Protein AF-A0A3M7C0I2-F1 (afdb_monomer)

Mean predicted aligned error: 11.93 Å

Nearest PDB structures (foldseek):
  3uqg-assembly2_B  TM=8.166E-01  e=1.089E-01  Gallus gallus
  3v5l-assembly6_B-3  TM=8.215E-01  e=5.684E-01  Homo sapiens
  5d10-assembly1_A  TM=7.592E-01  e=2.935E-01  Gallus gallus
  6b16-assembly1_A  TM=5.519E-01  e=1.151E-01  Homo sapiens
  4zji-assembly3_C  TM=6.225E-01  e=1.450E+00  Homo sapiens

Organism: Hortaea werneckii (NCBI:txid91943)

Radius of gyration: 15.63 Å; Cα contacts (8 Å, |Δi|>4): 166; chains: 1; bounding box: 32×35×44 Å

Structure (mmCIF, N/CA/C/O backbone):
data_AF-A0A3M7C0I2-F1
#
_entry.id   AF-A0A3M7C0I2-F1
#
loop_
_atom_site.group_PDB
_atom_site.id
_atom_site.type_symbol
_atom_site.label_atom_id
_atom_site.label_alt_id
_atom_site.label_comp_id
_atom_site.label_asym_id
_atom_site.label_entity_id
_atom_site.label_seq_id
_atom_site.pdbx_PDB_ins_code
_atom_site.Cartn_x
_atom_site.Cartn_y
_atom_site.Cartn_z
_atom_site.occupancy
_atom_site.B_iso_or_equiv
_atom_site.auth_seq_id
_atom_site.auth_comp_id
_atom_site.auth_asym_id
_atom_site.auth_atom_id
_atom_site.pdbx_PDB_model_num
ATOM 1 N N . MET A 1 1 ? -15.008 -0.783 8.984 1.00 47.91 1 MET A N 1
ATOM 2 C CA . MET A 1 1 ? -15.007 -1.290 7.591 1.00 47.91 1 MET A CA 1
ATOM 3 C C . MET A 1 1 ? -13.973 -0.511 6.793 1.00 47.91 1 MET A C 1
ATOM 5 O O . MET A 1 1 ? -13.886 0.689 6.999 1.00 47.91 1 MET A O 1
ATOM 9 N N . ALA A 1 2 ? -13.169 -1.160 5.945 1.00 58.47 2 ALA A N 1
ATOM 10 C CA . ALA A 1 2 ? -12.217 -0.450 5.087 1.00 58.47 2 ALA A CA 1
ATOM 11 C C . ALA A 1 2 ? -12.949 0.111 3.860 1.00 58.47 2 ALA A C 1
ATOM 13 O O . ALA A 1 2 ? -13.708 -0.615 3.216 1.00 58.47 2 ALA A O 1
ATOM 14 N N . LEU A 1 3 ? -12.747 1.392 3.548 1.00 64.31 3 LEU A N 1
ATOM 15 C CA . LEU A 1 3 ? -13.348 2.007 2.366 1.00 64.31 3 LEU A CA 1
ATOM 16 C C . LEU A 1 3 ? -12.643 1.494 1.101 1.00 64.31 3 LEU A C 1
ATOM 18 O O . LEU A 1 3 ? -11.409 1.502 1.046 1.00 64.31 3 LEU A O 1
ATOM 22 N N . PRO A 1 4 ? -13.387 1.055 0.071 1.00 72.38 4 PRO A N 1
ATOM 23 C CA . PRO A 1 4 ? -12.778 0.648 -1.181 1.00 72.38 4 PRO A CA 1
ATOM 24 C C . PRO A 1 4 ? -12.224 1.885 -1.891 1.00 72.38 4 PRO A C 1
ATOM 26 O O . PRO A 1 4 ? -12.983 2.760 -2.313 1.00 72.38 4 PRO A O 1
ATOM 29 N N . LEU A 1 5 ? -10.901 1.943 -2.051 1.00 81.69 5 LEU A N 1
ATOM 30 C CA . LEU A 1 5 ? -10.266 2.958 -2.891 1.00 81.69 5 LEU A CA 1
ATOM 31 C C . LEU A 1 5 ? -10.804 2.858 -4.317 1.00 81.69 5 LEU A C 1
ATOM 33 O O . LEU A 1 5 ? -11.081 1.758 -4.786 1.00 81.69 5 LEU A O 1
ATOM 37 N N . ARG A 1 6 ? -10.951 3.974 -5.026 1.00 86.06 6 ARG A N 1
ATOM 38 C CA . ARG A 1 6 ? -11.406 3.997 -6.425 1.00 86.06 6 ARG A CA 1
ATOM 39 C C . ARG A 1 6 ? -10.274 4.417 -7.348 1.00 86.06 6 ARG A C 1
ATOM 41 O O . ARG A 1 6 ? -9.402 5.176 -6.956 1.00 86.06 6 ARG A O 1
ATOM 48 N N . THR A 1 7 ? -10.272 3.916 -8.579 1.00 87.81 7 THR A N 1
ATOM 49 C CA . THR A 1 7 ? -9.328 4.395 -9.599 1.00 87.81 7 THR A CA 1
ATOM 50 C C . THR A 1 7 ? -9.570 5.881 -9.870 1.00 87.81 7 THR A C 1
ATOM 52 O O . THR A 1 7 ? -10.717 6.315 -9.897 1.00 87.81 7 THR A O 1
ATOM 55 N N . GLY A 1 8 ? -8.496 6.655 -10.022 1.00 88.38 8 GLY A N 1
ATOM 56 C CA . GLY A 1 8 ? -8.512 8.114 -10.136 1.00 88.38 8 GLY A CA 1
ATOM 57 C C . GLY A 1 8 ? -8.587 8.849 -8.795 1.00 88.38 8 GLY A C 1
ATOM 58 O O . GLY A 1 8 ? -8.432 10.065 -8.762 1.00 88.38 8 GLY A O 1
ATOM 59 N N . GLN A 1 9 ? -8.794 8.142 -7.679 1.00 90.06 9 GLN A N 1
ATOM 60 C CA . GLN A 1 9 ? -8.816 8.758 -6.355 1.00 90.06 9 GLN A CA 1
ATOM 61 C C . GLN A 1 9 ? -7.403 9.160 -5.921 1.00 90.06 9 GLN A C 1
ATOM 63 O O . GLN A 1 9 ? -6.466 8.369 -6.029 1.00 90.06 9 GLN A O 1
ATOM 68 N N . MET A 1 10 ? -7.267 10.361 -5.362 1.00 91.12 10 MET A N 1
ATOM 69 C CA . MET A 1 10 ? -6.083 10.760 -4.605 1.00 91.12 10 MET A CA 1
ATOM 70 C C . MET A 1 10 ? -6.251 10.372 -3.141 1.00 91.12 10 MET A C 1
ATOM 72 O O . MET A 1 10 ? -7.266 10.685 -2.519 1.00 91.12 10 MET A O 1
ATOM 76 N N . VAL A 1 11 ? -5.244 9.703 -2.590 1.00 90.75 11 VAL A N 1
ATOM 77 C CA . VAL A 1 11 ? -5.160 9.383 -1.167 1.00 90.75 11 VAL A CA 1
ATOM 78 C C . VAL A 1 11 ? -3.891 9.972 -0.582 1.00 90.75 11 VAL A C 1
ATOM 80 O O . VAL A 1 11 ? -2.826 9.918 -1.193 1.00 90.75 11 VAL A O 1
ATOM 83 N N . LYS A 1 12 ? -4.003 10.548 0.610 1.00 92.44 12 LYS A N 1
ATOM 84 C CA . LYS A 1 12 ? -2.883 11.179 1.301 1.00 92.44 12 LYS A CA 1
ATOM 85 C C . LYS A 1 12 ? -2.289 10.202 2.312 1.00 92.44 12 LYS A C 1
ATOM 87 O O . LYS A 1 12 ? -2.987 9.759 3.224 1.00 92.44 12 LYS A O 1
ATOM 92 N N . GLY A 1 13 ? -1.023 9.841 2.124 1.00 90.56 13 GLY A N 1
ATOM 93 C CA . GLY A 1 13 ? -0.239 9.156 3.147 1.00 90.56 13 GLY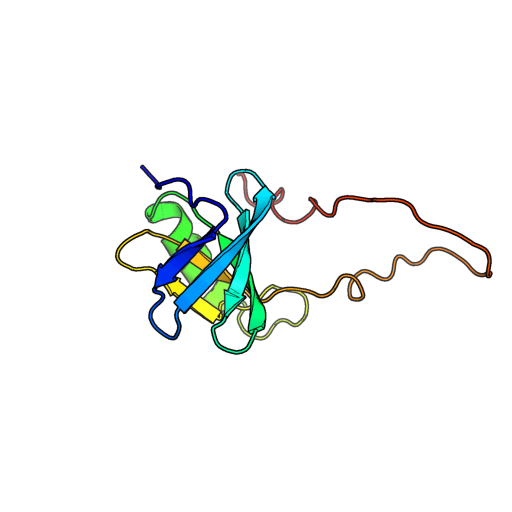 A CA 1
ATOM 94 C C . GLY A 1 13 ? 0.428 10.151 4.092 1.00 90.56 13 GLY A C 1
ATOM 95 O O . GLY A 1 13 ? 0.162 11.354 4.049 1.00 90.56 13 GLY A O 1
ATOM 96 N N . VAL A 1 14 ? 1.302 9.657 4.966 1.00 90.38 14 VAL A N 1
ATOM 97 C CA . VAL A 1 14 ? 2.083 10.519 5.862 1.00 90.38 14 VAL A CA 1
ATOM 98 C C . VAL A 1 14 ? 3.185 11.250 5.091 1.00 90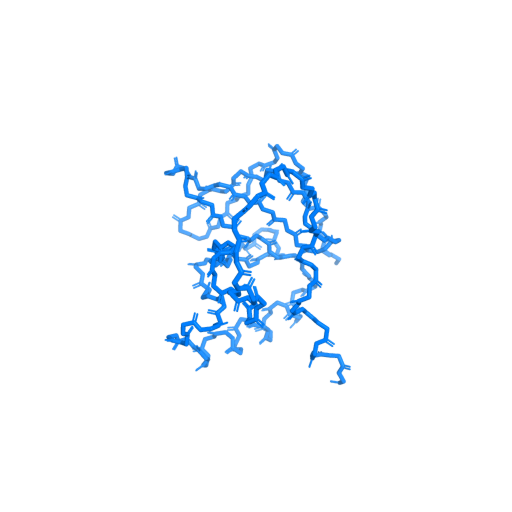.38 14 VAL A C 1
ATOM 100 O O . VAL A 1 14 ? 3.495 12.391 5.427 1.00 90.38 14 VAL A O 1
ATOM 103 N N . ARG A 1 15 ? 3.772 10.615 4.069 1.00 89.75 15 ARG A N 1
ATOM 104 C CA . ARG A 1 15 ? 4.932 11.135 3.328 1.00 89.75 15 ARG A CA 1
ATOM 105 C C . ARG A 1 15 ? 4.571 11.793 2.001 1.00 89.75 15 ARG A C 1
ATOM 107 O O . ARG A 1 15 ? 5.225 12.760 1.628 1.00 89.75 15 ARG A O 1
ATOM 114 N N . ASP A 1 16 ? 3.574 11.274 1.288 1.00 92.81 16 ASP A N 1
ATOM 115 C CA . ASP A 1 16 ? 3.222 11.752 -0.056 1.00 92.81 16 ASP A CA 1
ATOM 116 C C . ASP A 1 16 ? 1.721 11.583 -0.354 1.00 92.81 16 ASP A C 1
ATOM 118 O O . AS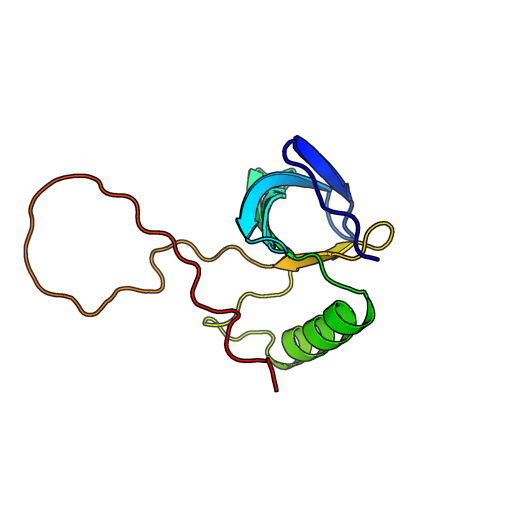P A 1 16 ? 0.952 11.029 0.438 1.00 92.81 16 ASP A O 1
ATOM 122 N N . VAL A 1 17 ? 1.298 12.075 -1.516 1.00 92.94 17 VAL A N 1
ATOM 123 C CA . VAL A 1 17 ? -0.025 11.854 -2.092 1.00 92.94 17 VAL A CA 1
ATOM 124 C C . VAL A 1 17 ? 0.076 10.821 -3.208 1.00 92.94 17 VAL A C 1
ATOM 126 O O . VAL A 1 17 ? 0.942 10.888 -4.080 1.00 92.94 17 VAL A O 1
ATOM 129 N N . TYR A 1 18 ? -0.848 9.867 -3.190 1.00 93.06 18 TYR A N 1
ATOM 130 C CA . TYR A 1 18 ? -0.872 8.742 -4.109 1.00 93.06 18 TYR A CA 1
ATOM 131 C C . TYR A 1 18 ? -2.137 8.783 -4.952 1.00 93.06 18 TYR A C 1
ATOM 133 O O . TYR A 1 18 ? -3.248 8.858 -4.427 1.00 93.06 18 TYR A O 1
ATOM 141 N N . VAL A 1 19 ? -1.970 8.697 -6.268 1.00 94.06 19 VAL A N 1
ATOM 142 C CA . VAL A 1 19 ? -3.079 8.609 -7.219 1.00 94.06 19 VAL A CA 1
ATOM 143 C C . VAL A 1 19 ? -3.329 7.139 -7.530 1.00 94.06 19 VAL A C 1
ATOM 145 O O . VAL A 1 19 ? -2.464 6.452 -8.073 1.00 94.06 19 VAL A O 1
ATOM 148 N N . VAL A 1 20 ? -4.508 6.635 -7.173 1.00 92.38 20 VAL A N 1
ATOM 149 C CA . VAL A 1 20 ? -4.904 5.243 -7.414 1.00 92.38 20 VAL A CA 1
ATOM 150 C C . VAL A 1 20 ? -5.085 5.029 -8.918 1.00 92.38 20 VAL A C 1
ATOM 152 O O . VAL A 1 20 ? -5.973 5.617 -9.528 1.00 92.38 20 VAL A O 1
ATOM 155 N N . ALA A 1 21 ? -4.286 4.153 -9.520 1.00 89.44 21 ALA A N 1
ATOM 156 C CA . ALA A 1 21 ? -4.266 3.949 -10.967 1.00 89.44 21 ALA A CA 1
ATOM 157 C C . ALA A 1 21 ? -5.037 2.692 -11.398 1.00 89.44 21 ALA A C 1
ATOM 159 O O . ALA A 1 21 ? -5.909 2.755 -12.259 1.00 89.44 21 ALA A O 1
ATOM 160 N N . GLN A 1 22 ? -4.748 1.534 -10.801 1.00 89.44 22 GLN A N 1
ATOM 161 C CA . GLN A 1 22 ? -5.283 0.254 -11.283 1.00 89.44 22 GLN A CA 1
ATOM 162 C C . GLN A 1 22 ? -5.620 -0.686 -10.127 1.00 89.44 22 GLN A C 1
ATOM 164 O O . GLN A 1 22 ? -4.880 -0.770 -9.150 1.00 89.44 22 GLN A O 1
ATOM 169 N N . LYS A 1 23 ? -6.725 -1.430 -10.234 1.00 89.50 23 LYS A N 1
ATOM 170 C CA . LYS A 1 23 ? -7.022 -2.537 -9.317 1.00 89.50 23 LYS A CA 1
ATOM 171 C C . LYS A 1 23 ? -6.150 -3.740 -9.691 1.00 89.50 23 LYS A C 1
ATOM 173 O O . LYS A 1 23 ? -6.190 -4.166 -10.839 1.00 89.50 23 LYS A O 1
ATOM 178 N N . LEU A 1 24 ? -5.385 -4.258 -8.732 1.00 86.62 24 LEU A N 1
ATOM 179 C CA . LEU A 1 24 ? -4.639 -5.512 -8.886 1.00 86.62 24 LEU A CA 1
ATOM 180 C C . LEU A 1 24 ? -5.444 -6.664 -8.273 1.00 86.62 24 LEU A C 1
ATOM 182 O O . LEU A 1 24 ? -5.690 -7.660 -8.927 1.00 86.62 24 LEU A O 1
ATOM 186 N N . HIS A 1 25 ? -5.950 -6.458 -7.056 1.00 86.69 25 HIS A N 1
ATOM 187 C CA . HIS A 1 25 ? -6.786 -7.395 -6.310 1.00 86.69 25 HIS A CA 1
ATOM 188 C C . HIS A 1 25 ? -7.891 -6.629 -5.559 1.00 86.69 25 HIS A C 1
ATOM 190 O O . HIS A 1 25 ? -7.899 -5.397 -5.527 1.00 86.69 25 HIS A O 1
ATOM 196 N N . ASP A 1 26 ? -8.824 -7.322 -4.904 1.00 82.81 26 ASP A N 1
ATOM 197 C CA . ASP A 1 26 ? -9.915 -6.695 -4.133 1.00 82.81 26 ASP A CA 1
ATOM 198 C C . ASP A 1 26 ? -9.441 -5.678 -3.091 1.00 82.81 26 ASP A C 1
ATOM 200 O O . ASP A 1 26 ? -10.065 -4.636 -2.897 1.00 82.81 26 ASP A O 1
ATOM 204 N N . GLN A 1 27 ? -8.297 -5.956 -2.476 1.00 87.25 27 GLN A N 1
ATOM 205 C CA . GLN A 1 27 ? -7.697 -5.159 -1.406 1.00 87.25 27 GLN A CA 1
ATOM 206 C C . GLN A 1 27 ? -6.362 -4.531 -1.807 1.00 87.25 27 GLN A C 1
ATOM 208 O O . GLN A 1 27 ? -5.713 -3.900 -0.979 1.00 87.25 27 GLN A O 1
ATOM 213 N N . VAL A 1 28 ? -5.927 -4.711 -3.056 1.00 89.06 28 VAL A N 1
ATOM 214 C CA . VAL A 1 28 ? -4.603 -4.282 -3.516 1.00 89.06 28 VAL A CA 1
ATOM 215 C C . VAL A 1 28 ? -4.740 -3.511 -4.816 1.00 89.06 28 VAL A C 1
ATOM 217 O O . VAL A 1 28 ? -5.371 -3.965 -5.770 1.00 89.06 28 VAL A O 1
ATOM 220 N N . ARG A 1 29 ? -4.136 -2.331 -4.878 1.00 90.88 29 ARG A N 1
ATOM 221 C CA . ARG A 1 29 ? -4.185 -1.457 -6.047 1.00 90.88 29 ARG A CA 1
ATOM 222 C C . ARG A 1 29 ? -2.807 -0.924 -6.379 1.00 90.88 29 ARG A C 1
ATOM 224 O O . ARG A 1 29 ? -1.990 -0.706 -5.496 1.00 90.88 29 ARG A O 1
ATOM 231 N N . ARG A 1 30 ? -2.558 -0.678 -7.658 1.00 92.31 30 ARG A N 1
ATOM 232 C CA . ARG A 1 30 ? -1.412 0.097 -8.121 1.00 92.31 30 ARG A CA 1
ATOM 233 C C . ARG A 1 30 ? -1.745 1.580 -8.003 1.00 92.31 30 ARG A C 1
ATOM 235 O O . ARG A 1 30 ? -2.852 1.995 -8.355 1.00 92.31 30 ARG A O 1
ATOM 242 N N . ALA A 1 31 ? -0.784 2.365 -7.544 1.00 93.62 31 ALA A N 1
ATOM 243 C CA . ALA A 1 31 ? -0.868 3.815 -7.494 1.00 93.62 31 ALA A CA 1
ATOM 244 C C . ALA A 1 31 ? 0.446 4.450 -7.949 1.00 93.62 31 ALA A C 1
ATOM 246 O O . ALA A 1 31 ? 1.471 3.775 -8.055 1.00 93.62 31 ALA A O 1
ATOM 247 N N . SER A 1 32 ? 0.399 5.746 -8.219 1.00 93.06 32 SER A N 1
ATOM 248 C CA . SER A 1 32 ? 1.569 6.559 -8.533 1.00 93.06 32 SER A CA 1
ATOM 249 C C . SER A 1 32 ? 1.755 7.653 -7.493 1.00 93.06 32 SER A C 1
ATOM 251 O O . SER A 1 32 ? 0.777 8.236 -7.023 1.00 93.06 32 SER A O 1
ATOM 253 N N . THR A 1 33 ? 3.006 7.939 -7.152 1.00 92.88 33 THR A N 1
ATOM 254 C CA . THR A 1 33 ? 3.377 9.099 -6.334 1.00 92.88 33 THR A CA 1
ATOM 255 C C . THR A 1 33 ? 3.282 10.398 -7.131 1.00 92.88 33 THR A C 1
ATOM 257 O O . THR A 1 33 ? 3.155 10.377 -8.360 1.00 92.88 33 THR A O 1
ATOM 260 N N . THR A 1 34 ? 3.419 11.537 -6.451 1.00 88.75 34 THR A N 1
ATOM 261 C CA . THR A 1 34 ? 3.564 12.851 -7.103 1.00 88.75 34 THR A CA 1
ATOM 262 C C . THR A 1 34 ? 4.782 12.903 -8.033 1.00 88.75 34 THR A C 1
ATOM 264 O O . THR A 1 34 ? 4.728 13.507 -9.100 1.00 88.75 34 THR A O 1
ATOM 267 N N . ALA A 1 35 ? 5.846 12.173 -7.688 1.00 88.81 35 ALA A N 1
ATOM 268 C CA . ALA A 1 35 ? 7.041 11.979 -8.511 1.00 88.81 35 ALA A CA 1
ATOM 269 C C . ALA A 1 35 ? 6.900 10.882 -9.592 1.00 88.81 35 ALA A C 1
ATOM 271 O O . ALA A 1 35 ? 7.909 10.381 -10.084 1.00 88.81 35 ALA A O 1
ATOM 272 N N . GLN A 1 36 ? 5.675 10.456 -9.926 1.00 85.62 36 GLN A N 1
ATOM 273 C CA . GLN A 1 36 ? 5.371 9.428 -10.935 1.00 85.62 36 GLN A CA 1
ATOM 274 C C . GLN A 1 36 ? 6.000 8.042 -10.678 1.00 85.62 36 GLN A C 1
ATOM 276 O O . GLN A 1 36 ? 6.061 7.205 -11.580 1.00 85.62 36 GLN A O 1
ATOM 281 N N . LYS A 1 37 ? 6.421 7.740 -9.443 1.00 89.50 37 LYS A N 1
ATOM 282 C CA . LYS A 1 37 ? 6.912 6.402 -9.079 1.00 89.50 37 LYS A CA 1
ATOM 283 C C . LYS A 1 37 ? 5.743 5.465 -8.811 1.00 89.50 37 LYS A C 1
ATOM 285 O O . LYS A 1 37 ? 4.777 5.846 -8.153 1.00 89.50 37 LYS A O 1
ATOM 290 N N . GLN A 1 38 ? 5.842 4.229 -9.292 1.00 91.62 38 GLN A N 1
ATOM 291 C CA . GLN A 1 38 ? 4.817 3.215 -9.059 1.00 91.62 38 GLN A CA 1
ATOM 292 C C . GLN A 1 38 ? 4.929 2.633 -7.650 1.00 91.62 38 GLN A C 1
ATOM 294 O O . GLN A 1 38 ? 6.007 2.250 -7.196 1.00 91.62 38 GLN A O 1
ATOM 299 N N . VAL A 1 39 ? 3.789 2.524 -6.979 1.00 92.69 39 VAL A N 1
ATOM 300 C CA . VAL A 1 39 ? 3.651 1.921 -5.652 1.00 92.69 39 VAL A CA 1
ATOM 301 C C . VAL A 1 39 ? 2.425 1.016 -5.610 1.00 92.69 39 VAL A C 1
ATOM 303 O O . VAL A 1 39 ? 1.560 1.046 -6.492 1.00 92.69 39 VAL A O 1
ATOM 306 N N . VAL A 1 40 ? 2.344 0.192 -4.571 1.00 92.88 40 VAL A N 1
ATOM 307 C CA . VAL A 1 40 ? 1.197 -0.672 -4.307 1.00 92.88 40 VAL A CA 1
ATOM 308 C C . VAL A 1 40 ? 0.493 -0.199 -3.046 1.00 92.88 40 VAL A C 1
ATOM 310 O O . VAL A 1 40 ? 1.090 -0.137 -1.981 1.00 92.88 40 VAL A O 1
ATOM 313 N N . LEU A 1 41 ? -0.791 0.110 -3.161 1.00 92.38 41 LEU A N 1
ATOM 314 C CA . LEU A 1 41 ? -1.661 0.412 -2.038 1.00 92.38 41 LEU A CA 1
ATOM 315 C C . LEU A 1 41 ? -2.385 -0.852 -1.605 1.00 92.38 41 LEU A C 1
ATOM 317 O O . LEU A 1 41 ? -2.986 -1.542 -2.431 1.00 92.38 41 LEU A O 1
ATOM 321 N N . LYS A 1 42 ? -2.371 -1.126 -0.306 1.00 92.00 42 LYS A N 1
ATOM 322 C CA . LYS A 1 42 ? -3.135 -2.208 0.299 1.00 92.00 42 LYS A CA 1
ATOM 323 C C . LYS A 1 42 ? -4.136 -1.659 1.302 1.00 92.00 42 LYS A C 1
ATOM 325 O O . LYS A 1 42 ? -3.765 -0.910 2.198 1.00 92.00 42 LYS A O 1
ATOM 330 N N . CYS A 1 43 ? -5.388 -2.077 1.173 1.00 89.62 43 CYS A N 1
ATOM 331 C CA . CYS A 1 43 ? -6.486 -1.687 2.046 1.00 89.62 43 CYS A CA 1
ATOM 332 C C . CYS A 1 43 ? -7.045 -2.920 2.738 1.00 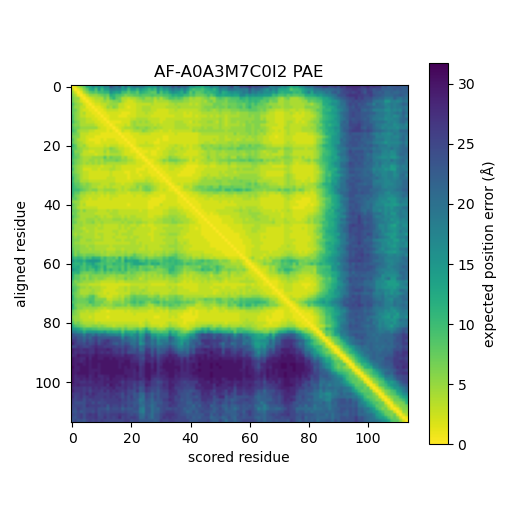89.62 43 CYS A C 1
ATOM 334 O O . CYS A 1 43 ? -7.443 -3.876 2.083 1.00 89.62 43 CYS A O 1
ATOM 336 N N . ALA A 1 44 ? -7.114 -2.888 4.059 1.00 88.44 44 ALA A N 1
ATOM 337 C CA . ALA A 1 44 ? -7.705 -3.949 4.858 1.00 88.44 44 ALA A CA 1
ATOM 338 C C . ALA A 1 44 ? -8.274 -3.339 6.150 1.00 88.44 44 ALA A C 1
ATOM 340 O O . ALA A 1 44 ? -8.080 -2.145 6.396 1.00 88.44 44 ALA A O 1
ATOM 341 N N . PRO A 1 45 ? -8.994 -4.113 6.981 1.00 88.31 45 PRO A N 1
ATOM 342 C CA . PRO A 1 45 ? -9.358 -3.664 8.319 1.00 88.31 45 PRO A CA 1
ATOM 343 C C . PRO A 1 45 ? -8.120 -3.211 9.104 1.00 88.31 45 PRO A C 1
ATOM 345 O O . PRO A 1 45 ? -7.054 -3.811 8.975 1.00 88.31 45 PRO A O 1
ATOM 348 N N . GLU A 1 46 ? -8.272 -2.174 9.925 1.00 87.69 46 GLU A N 1
ATOM 349 C CA . GLU A 1 46 ? -7.166 -1.526 10.642 1.00 87.69 46 GLU A CA 1
ATOM 350 C C . GLU A 1 46 ? -6.334 -2.509 11.474 1.00 87.69 46 GLU A C 1
ATOM 352 O O . GLU A 1 46 ? -5.112 -2.506 11.371 1.00 87.69 46 GLU A O 1
ATOM 357 N N . SER A 1 47 ? -6.981 -3.426 12.200 1.00 88.56 47 SER A N 1
ATOM 358 C CA . SER A 1 47 ? -6.301 -4.469 12.980 1.00 88.56 47 SER A CA 1
ATOM 359 C C . SER A 1 47 ? -5.376 -5.345 12.129 1.00 88.56 47 SER A C 1
ATOM 361 O O . SER A 1 47 ? -4.268 -5.682 12.544 1.00 88.56 47 SER A O 1
ATOM 363 N N . ARG A 1 48 ? -5.799 -5.678 10.904 1.00 89.81 48 ARG A N 1
ATOM 364 C CA . ARG A 1 48 ? -4.988 -6.449 9.958 1.00 89.81 48 ARG A CA 1
ATOM 365 C C . ARG A 1 48 ? -3.834 -5.616 9.412 1.00 89.81 48 ARG A C 1
ATOM 367 O O . ARG A 1 48 ? -2.725 -6.129 9.323 1.00 89.81 48 ARG A O 1
ATOM 374 N N . LEU A 1 49 ? -4.074 -4.352 9.062 1.00 90.31 49 LEU A N 1
ATOM 375 C CA . LEU A 1 49 ? -3.004 -3.479 8.574 1.00 90.31 49 LEU A CA 1
ATOM 376 C C . LEU A 1 49 ? -1.959 -3.191 9.648 1.00 90.31 49 LEU A C 1
ATOM 378 O O . LEU A 1 49 ? -0.781 -3.120 9.319 1.00 90.31 49 LEU A O 1
ATOM 382 N N . GLN A 1 50 ? -2.364 -3.058 10.909 1.00 90.88 50 GLN A N 1
ATOM 383 C CA . GLN A 1 50 ? -1.440 -2.849 12.019 1.00 90.88 50 GLN A CA 1
ATOM 384 C C . GLN A 1 50 ? -0.511 -4.057 12.196 1.00 90.88 50 GLN A C 1
ATOM 386 O O . GLN A 1 50 ? 0.705 -3.888 12.212 1.00 90.88 50 GLN A O 1
ATOM 391 N N . ARG A 1 51 ? -1.062 -5.278 12.194 1.00 92.06 51 ARG A N 1
ATOM 392 C CA . ARG A 1 51 ? -0.258 -6.509 12.244 1.00 92.06 51 ARG A CA 1
ATOM 393 C C . ARG A 1 51 ? 0.684 -6.631 11.046 1.00 92.06 51 ARG A C 1
ATOM 395 O O . ARG A 1 51 ? 1.851 -6.968 11.194 1.00 92.06 51 ARG A O 1
ATOM 402 N N . GLU A 1 52 ? 0.183 -6.364 9.843 1.00 90.56 52 GLU A N 1
ATOM 403 C CA . GLU A 1 52 ? 1.011 -6.420 8.636 1.00 90.56 52 GLU A CA 1
ATOM 404 C C . GLU A 1 52 ? 2.121 -5.370 8.653 1.00 90.56 52 GLU A C 1
ATOM 406 O O . GLU A 1 52 ? 3.234 -5.653 8.226 1.00 90.56 52 GLU A O 1
ATOM 411 N N . LYS A 1 53 ? 1.840 -4.175 9.174 1.00 90.50 53 LYS A N 1
ATOM 412 C CA . LYS A 1 53 ? 2.836 -3.125 9.362 1.00 90.50 53 LYS A CA 1
ATOM 413 C C . LYS A 1 53 ? 3.938 -3.570 10.322 1.00 90.50 53 LYS A C 1
ATOM 415 O O . LYS A 1 53 ? 5.098 -3.359 9.998 1.00 90.50 53 LYS A O 1
ATOM 420 N N . GLU A 1 54 ? 3.592 -4.185 11.450 1.00 90.94 54 GLU A N 1
ATOM 421 C CA . GLU A 1 54 ? 4.567 -4.709 12.419 1.00 90.94 54 GLU A CA 1
ATOM 422 C C . GLU A 1 54 ? 5.469 -5.774 11.783 1.00 90.94 54 GLU A C 1
ATOM 424 O O . GLU A 1 54 ? 6.690 -5.659 11.848 1.00 90.94 54 GLU A O 1
ATOM 429 N N . ILE A 1 55 ? 4.882 -6.733 11.058 1.00 89.00 55 ILE A N 1
ATOM 430 C CA . ILE A 1 55 ? 5.640 -7.765 10.332 1.00 89.00 55 ILE A CA 1
ATOM 431 C C . ILE A 1 55 ? 6.568 -7.127 9.292 1.00 89.00 55 ILE A C 1
ATOM 433 O O . ILE A 1 55 ? 7.741 -7.472 9.215 1.00 89.00 55 ILE A O 1
ATOM 437 N N . LEU A 1 56 ? 6.065 -6.176 8.496 1.00 89.38 56 LEU A N 1
ATOM 438 C CA . LEU A 1 56 ? 6.854 -5.488 7.468 1.00 89.38 56 LEU A CA 1
ATOM 439 C C . LEU A 1 56 ? 7.995 -4.648 8.051 1.00 89.38 56 LEU A C 1
ATOM 441 O O . LEU A 1 56 ? 8.999 -4.440 7.376 1.00 89.38 56 LEU A O 1
ATOM 445 N N . GLN A 1 57 ? 7.842 -4.153 9.279 1.00 88.38 57 GLN A N 1
ATOM 446 C CA . GLN A 1 57 ? 8.908 -3.458 9.995 1.00 88.38 57 GLN A CA 1
ATOM 447 C C . GLN A 1 57 ? 9.981 -4.429 10.493 1.00 88.38 57 GLN A C 1
ATOM 449 O O . GLN A 1 57 ? 11.159 -4.087 10.443 1.00 88.38 57 GLN A O 1
ATOM 454 N N . GLU A 1 58 ? 9.595 -5.632 10.921 1.00 88.31 58 GLU A N 1
ATOM 455 C CA . GLU A 1 58 ? 10.523 -6.675 11.370 1.00 88.31 58 GLU A CA 1
ATOM 456 C C . GLU A 1 58 ? 11.366 -7.242 10.219 1.00 88.31 58 GLU A C 1
ATOM 458 O O . GLU A 1 58 ? 12.570 -7.434 10.366 1.00 88.31 58 GLU A O 1
ATOM 463 N N . VAL A 1 59 ? 10.763 -7.436 9.042 1.00 83.06 59 VAL A N 1
ATOM 464 C CA . VAL A 1 59 ? 11.448 -7.961 7.842 1.00 83.06 59 VAL A CA 1
ATOM 465 C C . VAL A 1 59 ? 11.997 -6.861 6.920 1.00 83.06 59 VAL A C 1
ATOM 467 O O . VAL A 1 59 ? 12.302 -7.091 5.744 1.00 83.06 59 VAL A O 1
ATOM 470 N N . SER A 1 60 ? 12.100 -5.634 7.436 1.00 80.62 60 SER A N 1
ATOM 471 C CA . SER A 1 60 ? 12.587 -4.484 6.677 1.00 80.62 60 SER A CA 1
ATOM 472 C C . SER A 1 60 ? 14.030 -4.717 6.215 1.00 80.62 60 SER A C 1
ATOM 474 O O . SER A 1 60 ? 14.908 -5.023 7.015 1.00 80.62 60 SER A O 1
ATOM 476 N N . GLY A 1 61 ? 14.291 -4.521 4.921 1.00 77.25 61 GLY A N 1
ATOM 477 C CA . GLY A 1 61 ? 15.611 -4.731 4.306 1.00 77.25 61 GLY A CA 1
ATOM 478 C C . GLY A 1 61 ? 15.768 -6.027 3.504 1.00 77.25 61 GLY A C 1
ATOM 479 O O . GLY A 1 61 ? 16.757 -6.162 2.786 1.00 77.25 61 GLY A O 1
ATOM 480 N N . ASP A 1 62 ? 14.796 -6.942 3.549 1.00 78.38 62 ASP A N 1
ATOM 481 C CA . ASP A 1 62 ? 14.780 -8.103 2.655 1.00 78.38 62 ASP A CA 1
ATOM 482 C C . ASP A 1 62 ? 14.417 -7.690 1.213 1.00 78.38 62 ASP A C 1
ATOM 484 O O . ASP A 1 62 ? 13.355 -7.121 0.946 1.00 78.38 62 ASP A O 1
ATOM 488 N N . VAL A 1 63 ? 15.304 -7.994 0.264 1.00 75.62 63 VAL A N 1
ATOM 489 C CA . VAL A 1 63 ? 15.149 -7.671 -1.165 1.00 75.62 63 VAL A CA 1
ATOM 490 C C . VAL A 1 63 ? 13.982 -8.436 -1.806 1.00 75.62 63 VAL A C 1
ATOM 492 O O . VAL A 1 63 ? 13.423 -7.980 -2.803 1.00 75.62 63 VAL A O 1
ATOM 495 N N . PHE A 1 64 ? 13.575 -9.570 -1.234 1.00 78.25 64 PHE A N 1
ATOM 496 C CA . PHE A 1 64 ? 12.470 -10.394 -1.726 1.00 78.25 64 PHE A CA 1
ATOM 497 C C . PHE A 1 64 ? 11.108 -9.985 -1.155 1.00 78.25 64 PHE A C 1
ATOM 499 O O . PHE A 1 64 ? 10.071 -10.443 -1.643 1.00 78.25 64 PHE A O 1
ATOM 506 N N . ILE A 1 65 ? 11.080 -9.090 -0.163 1.00 82.06 65 ILE A N 1
ATOM 507 C CA . ILE A 1 65 ? 9.848 -8.623 0.476 1.00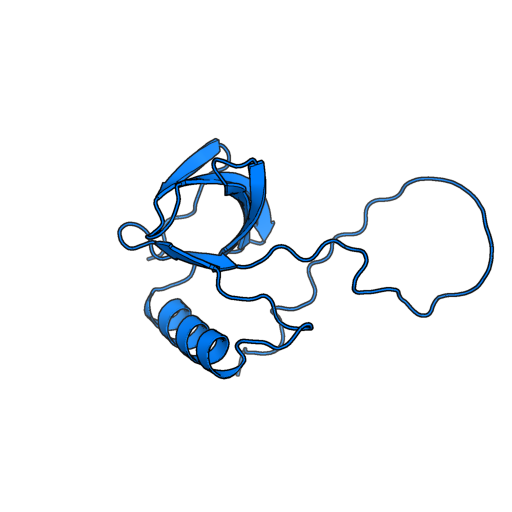 82.06 65 ILE A CA 1
ATOM 508 C C . ILE A 1 65 ? 9.578 -7.170 0.085 1.00 82.06 65 ILE A C 1
ATOM 510 O O . ILE A 1 65 ? 10.464 -6.317 0.072 1.00 82.06 65 ILE A O 1
ATOM 514 N N . ARG A 1 66 ? 8.315 -6.865 -0.245 1.00 87.00 66 ARG A N 1
ATOM 515 C CA . ARG A 1 66 ? 7.908 -5.491 -0.568 1.00 87.00 66 ARG A CA 1
ATOM 516 C C . ARG A 1 66 ? 8.077 -4.616 0.663 1.00 87.00 66 ARG A C 1
ATOM 518 O O . ARG A 1 66 ? 7.383 -4.813 1.656 1.00 87.00 66 ARG A O 1
ATOM 525 N N . GLN A 1 67 ? 8.930 -3.611 0.551 1.00 89.31 67 GLN A N 1
ATOM 526 C CA . GLN A 1 67 ? 9.196 -2.692 1.646 1.00 89.31 67 GLN A CA 1
ATOM 527 C C . GLN A 1 67 ? 8.005 -1.758 1.889 1.00 89.31 67 GLN A C 1
ATOM 529 O O . GLN A 1 67 ? 7.354 -1.294 0.943 1.00 89.31 67 GLN A O 1
ATOM 534 N N . LEU A 1 68 ? 7.729 -1.475 3.163 1.00 91.44 68 LEU A N 1
ATOM 535 C CA . LEU A 1 68 ? 6.744 -0.478 3.571 1.00 91.44 68 LEU A CA 1
ATOM 536 C C . LEU A 1 68 ? 7.306 0.928 3.333 1.00 91.44 68 LEU A C 1
ATOM 538 O O . LEU A 1 68 ? 8.318 1.319 3.910 1.00 91.44 68 LEU A O 1
ATOM 542 N N . ILE A 1 69 ? 6.623 1.706 2.499 1.00 91.50 69 ILE A N 1
ATOM 543 C CA . ILE A 1 69 ? 7.017 3.071 2.140 1.00 91.50 69 ILE A CA 1
ATOM 544 C C . ILE A 1 69 ? 6.300 4.088 3.027 1.00 91.50 69 ILE A C 1
ATOM 546 O O . ILE A 1 69 ? 6.926 5.040 3.494 1.00 91.50 69 ILE A O 1
ATOM 550 N N . ASP A 1 70 ? 4.994 3.913 3.228 1.00 92.50 70 ASP A N 1
ATOM 551 C CA . ASP A 1 70 ? 4.124 4.906 3.863 1.00 92.50 70 ASP A CA 1
ATOM 552 C C . ASP A 1 70 ? 2.796 4.274 4.327 1.00 92.50 70 ASP A C 1
ATOM 554 O O . ASP A 1 70 ? 2.502 3.114 4.024 1.00 92.50 70 ASP A O 1
ATOM 558 N N . CYS A 1 71 ? 1.974 5.029 5.053 1.00 91.69 71 CYS A N 1
ATOM 559 C CA . CYS A 1 71 ? 0.634 4.623 5.468 1.00 91.69 71 CYS A CA 1
ATOM 560 C C . CYS A 1 71 ? -0.357 5.796 5.474 1.00 91.69 71 CYS A C 1
ATOM 562 O O . CYS A 1 71 ? 0.025 6.958 5.587 1.00 91.69 71 CYS A O 1
ATOM 564 N N . GLY A 1 72 ? -1.646 5.485 5.344 1.00 88.75 72 GLY A N 1
ATOM 565 C CA . GLY A 1 72 ? -2.742 6.451 5.443 1.00 88.75 72 GLY A CA 1
ATOM 566 C C . GLY A 1 72 ? -3.422 6.417 6.809 1.00 88.75 72 GLY A C 1
ATOM 567 O O . GLY A 1 72 ? -3.660 5.336 7.345 1.00 88.75 72 GLY A O 1
ATOM 568 N N . LYS A 1 73 ? -3.748 7.596 7.360 1.00 77.25 73 LYS A N 1
ATOM 569 C CA . LYS A 1 73 ? -4.481 7.727 8.637 1.00 77.25 73 LYS A CA 1
ATOM 570 C C . LYS A 1 73 ? -5.993 7.870 8.455 1.00 77.25 73 LYS A C 1
ATOM 572 O O . LYS A 1 73 ? -6.748 7.213 9.154 1.00 77.25 73 LYS A O 1
ATOM 577 N N . GLU A 1 74 ? -6.437 8.719 7.527 1.00 78.25 74 GLU A N 1
ATOM 578 C CA . GLU A 1 74 ? -7.872 8.995 7.318 1.00 78.25 74 GLU A CA 1
ATOM 579 C C . GLU A 1 74 ? -8.608 7.805 6.701 1.00 78.25 74 GLU A C 1
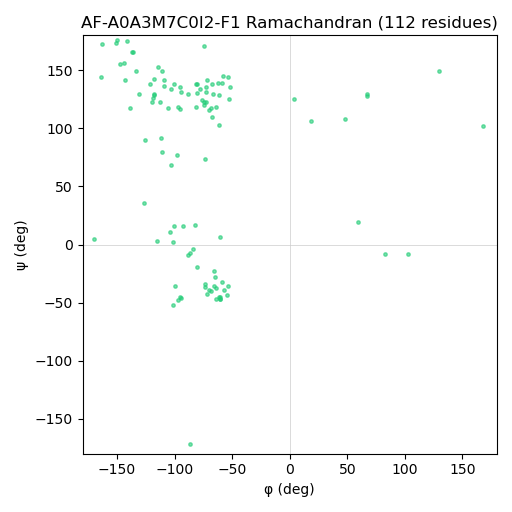ATOM 581 O O . GLU A 1 74 ? -9.738 7.490 7.059 1.00 78.25 74 GLU A O 1
ATOM 586 N N . THR A 1 75 ? -7.952 7.121 5.767 1.00 82.25 75 THR A N 1
ATOM 587 C CA . THR A 1 75 ? -8.388 5.827 5.253 1.00 82.25 75 THR A CA 1
ATOM 588 C C . THR A 1 75 ? -7.271 4.838 5.550 1.00 82.25 75 THR A C 1
ATOM 590 O O . THR A 1 75 ? -6.14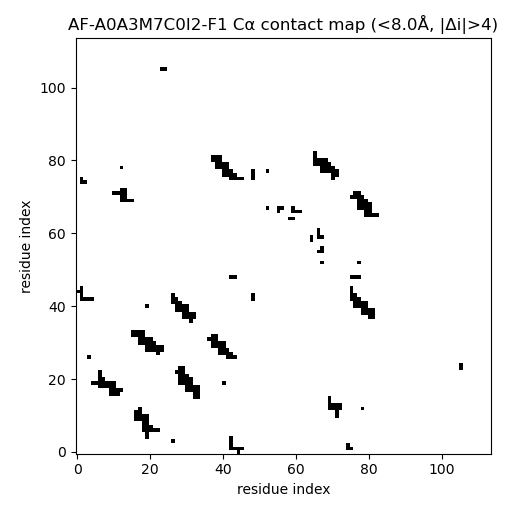3 5.093 5.126 1.00 82.25 75 THR A O 1
ATOM 593 N N . PRO A 1 76 ? -7.532 3.737 6.272 1.00 88.25 76 PRO A N 1
ATOM 594 C CA . PRO A 1 76 ? -6.487 2.793 6.631 1.00 88.25 76 PRO A CA 1
ATOM 595 C C . PRO A 1 76 ? -5.987 2.085 5.365 1.00 88.25 76 PRO A C 1
ATOM 597 O O . PRO A 1 76 ? -6.696 1.287 4.744 1.00 88.25 76 PRO A O 1
ATOM 600 N N . PHE A 1 77 ? -4.759 2.409 4.965 1.00 90.94 77 PHE A N 1
ATOM 601 C CA . PHE A 1 77 ? -4.040 1.739 3.887 1.00 90.94 77 PHE A CA 1
ATOM 602 C C . PHE A 1 77 ? -2.534 1.719 4.156 1.00 90.94 77 PHE A C 1
ATOM 604 O O . PHE A 1 77 ? -1.994 2.579 4.855 1.00 90.94 77 PHE A O 1
ATOM 611 N N . LEU A 1 78 ? -1.854 0.744 3.558 1.00 93.38 78 LEU A N 1
ATOM 612 C CA . LEU A 1 78 ? -0.398 0.653 3.516 1.00 93.38 78 LEU A CA 1
ATOM 613 C C . LEU A 1 78 ? 0.096 0.931 2.102 1.00 93.38 78 LEU A C 1
ATOM 615 O O . LEU A 1 78 ? -0.519 0.495 1.127 1.00 93.38 78 LEU A O 1
ATOM 619 N N . VAL A 1 79 ? 1.217 1.634 2.005 1.00 93.00 79 VAL A N 1
ATOM 620 C CA . VAL A 1 79 ? 1.922 1.895 0.753 1.00 93.00 79 VAL A CA 1
ATOM 621 C C . VAL A 1 79 ? 3.162 1.025 0.723 1.00 93.00 79 VAL A C 1
ATOM 623 O O . VAL A 1 79 ? 4.051 1.162 1.559 1.00 93.00 79 VAL A O 1
ATOM 626 N N . LEU A 1 80 ? 3.221 0.133 -0.250 1.00 92.62 80 LEU A N 1
ATOM 627 C CA . LEU A 1 80 ? 4.287 -0.834 -0.433 1.00 92.62 80 LEU A CA 1
ATOM 628 C C . LEU A 1 80 ? 5.049 -0.544 -1.720 1.00 92.62 80 LEU A C 1
ATOM 630 O O . LEU A 1 80 ? 4.494 -0.036 -2.701 1.00 92.62 80 LEU A O 1
ATOM 634 N N . GLN A 1 81 ? 6.316 -0.938 -1.740 1.00 90.75 81 GLN A N 1
ATOM 635 C CA . GLN A 1 81 ? 7.129 -0.894 -2.942 1.00 90.75 81 GLN A CA 1
ATOM 636 C C . GLN A 1 81 ? 6.516 -1.734 -4.070 1.00 90.75 81 GLN A C 1
ATOM 638 O O . GLN A 1 81 ? 6.007 -2.849 -3.883 1.00 90.75 81 GLN A O 1
ATOM 643 N N . HIS A 1 82 ? 6.567 -1.186 -5.281 1.00 88.06 82 HIS A N 1
ATOM 644 C CA . HIS A 1 82 ? 6.240 -1.934 -6.479 1.00 88.06 82 HIS A CA 1
ATOM 645 C C . HIS A 1 82 ? 7.449 -2.781 -6.908 1.00 88.06 82 HIS A C 1
ATOM 647 O O . HIS A 1 82 ? 8.497 -2.229 -7.223 1.00 88.06 82 HIS A O 1
ATOM 653 N N . PHE A 1 83 ? 7.309 -4.110 -6.937 1.00 78.69 83 PHE A N 1
ATOM 654 C CA . PHE A 1 83 ? 8.247 -4.973 -7.655 1.00 78.69 83 PHE A CA 1
ATOM 655 C C . PHE A 1 83 ? 7.991 -4.859 -9.153 1.00 78.69 83 PHE A C 1
ATOM 657 O O . PHE A 1 83 ? 6.879 -5.127 -9.613 1.00 78.69 83 PHE A O 1
ATOM 664 N N . GLU A 1 84 ? 9.017 -4.477 -9.906 1.00 66.31 84 GLU A N 1
ATOM 665 C CA . GLU A 1 84 ? 9.010 -4.664 -11.350 1.00 66.31 84 GLU A CA 1
ATOM 666 C C . GLU A 1 84 ? 9.062 -6.162 -11.653 1.00 66.31 84 GLU A C 1
ATOM 668 O O . GLU A 1 84 ? 9.790 -6.921 -11.010 1.00 66.31 84 GLU A O 1
ATOM 673 N N . SER A 1 85 ? 8.270 -6.598 -12.629 1.00 56.16 85 SER A N 1
ATOM 674 C CA . SER A 1 85 ? 8.043 -8.003 -12.985 1.00 56.16 85 SER A CA 1
ATOM 675 C C . SER A 1 85 ? 9.298 -8.789 -13.418 1.00 56.16 85 SER A C 1
ATOM 677 O O . SER A 1 85 ? 9.174 -9.938 -13.821 1.00 56.16 85 SER A O 1
ATOM 679 N N . GLY A 1 86 ? 10.501 -8.213 -13.330 1.00 49.31 86 GLY A N 1
ATOM 680 C CA . GLY A 1 86 ? 11.777 -8.869 -13.630 1.00 49.31 86 GLY A CA 1
ATOM 681 C C . GLY A 1 86 ? 12.416 -9.642 -12.467 1.00 49.31 86 GLY A C 1
ATOM 682 O O . GLY A 1 86 ? 13.416 -10.320 -12.686 1.00 49.31 86 GLY A O 1
ATOM 683 N N . ALA A 1 87 ? 11.873 -9.556 -11.245 1.00 50.12 87 ALA A N 1
ATOM 684 C CA . ALA A 1 87 ? 12.442 -10.229 -10.067 1.00 50.12 87 ALA A CA 1
ATOM 685 C C . ALA A 1 87 ? 12.079 -11.724 -9.964 1.00 50.12 87 ALA A C 1
ATOM 687 O O . ALA A 1 87 ? 12.777 -12.486 -9.303 1.00 50.12 87 ALA A O 1
ATOM 688 N N . LEU A 1 88 ? 11.023 -12.160 -10.656 1.00 50.44 88 LEU A N 1
ATOM 689 C CA . LEU A 1 88 ? 10.706 -13.573 -10.845 1.00 50.44 88 LEU A CA 1
ATOM 690 C C . LEU A 1 88 ? 11.109 -13.964 -12.267 1.00 50.44 88 LEU A C 1
ATOM 692 O O . LEU A 1 88 ? 10.257 -14.224 -13.112 1.00 50.44 88 LEU A O 1
ATOM 696 N N . LYS A 1 89 ? 12.416 -13.984 -12.558 1.00 44.75 89 LYS A N 1
ATOM 697 C CA . LYS A 1 89 ? 12.893 -14.799 -13.679 1.00 44.75 89 LYS A CA 1
ATOM 698 C C . LYS A 1 89 ? 12.544 -16.240 -13.329 1.00 44.75 89 LYS A C 1
ATOM 700 O O . LYS A 1 89 ? 13.193 -16.845 -12.479 1.00 44.75 89 LYS A O 1
ATOM 705 N N . SER A 1 90 ? 11.493 -16.768 -13.942 1.00 40.56 90 SER A N 1
ATOM 706 C CA . SER A 1 90 ? 11.304 -18.209 -14.015 1.00 40.56 90 SER A CA 1
ATOM 707 C C . SER A 1 90 ? 12.597 -18.818 -14.573 1.00 40.56 90 SER A C 1
ATOM 709 O O . SER A 1 90 ? 13.152 -18.285 -15.540 1.00 40.56 90 SER A O 1
ATOM 711 N N . PRO A 1 91 ? 13.120 -19.916 -14.008 1.00 44.19 91 PRO A N 1
ATOM 712 C CA . PRO A 1 91 ? 14.095 -20.727 -14.712 1.00 44.19 91 PRO A CA 1
ATOM 713 C C . PRO A 1 91 ? 13.329 -21.487 -15.799 1.00 44.19 91 PRO A C 1
ATOM 715 O O . PRO A 1 91 ? 13.031 -22.664 -15.656 1.00 44.19 91 PRO A O 1
ATOM 718 N N . SER A 1 92 ? 12.919 -20.794 -16.856 1.00 43.84 92 SER A N 1
ATOM 719 C CA . SER A 1 92 ? 12.306 -21.413 -18.026 1.00 43.84 92 SER A CA 1
ATOM 720 C C . SER A 1 92 ? 13.092 -20.973 -19.252 1.00 43.84 92 SER A C 1
ATOM 722 O O . SER A 1 92 ? 12.859 -19.905 -19.810 1.00 43.84 92 SER A O 1
ATOM 724 N N . GLU A 1 93 ? 14.096 -21.799 -19.535 1.00 43.94 93 GLU A N 1
ATOM 725 C CA . GLU A 1 93 ? 14.514 -22.262 -20.859 1.00 43.94 93 GLU A CA 1
ATOM 726 C C . GLU A 1 93 ? 14.692 -21.222 -21.980 1.00 43.94 93 GLU A C 1
ATOM 728 O O . GLU A 1 93 ? 13.758 -20.694 -22.569 1.00 43.94 93 GLU A O 1
ATOM 733 N N . THR A 1 94 ? 15.966 -21.007 -22.309 1.00 40.34 94 THR A N 1
ATOM 734 C CA . THR A 1 94 ? 16.549 -21.031 -23.659 1.00 40.34 94 THR A CA 1
ATOM 735 C C . THR A 1 94 ? 15.591 -20.899 -24.858 1.00 40.34 94 THR A C 1
ATOM 737 O O . THR A 1 94 ? 15.010 -21.888 -25.294 1.00 40.34 94 THR A O 1
ATOM 740 N N . SER A 1 95 ? 15.622 -19.716 -25.494 1.00 40.19 95 SER A N 1
ATOM 741 C CA . SER A 1 95 ? 15.579 -19.440 -26.957 1.00 40.19 95 SER A CA 1
ATOM 742 C C . SER A 1 95 ? 14.546 -18.391 -27.409 1.00 40.19 95 SER A C 1
ATOM 744 O O . SER A 1 95 ? 13.511 -18.221 -26.769 1.00 40.19 95 SER A O 1
ATOM 746 N N . PRO A 1 96 ? 14.830 -17.645 -28.502 1.00 49.34 96 PRO A N 1
ATOM 747 C CA . PRO A 1 96 ? 14.151 -16.397 -28.835 1.00 49.34 96 PRO A CA 1
ATOM 748 C C . PRO A 1 96 ? 12.992 -16.601 -29.823 1.00 49.34 96 PRO A C 1
ATOM 750 O O . PRO A 1 96 ? 13.154 -17.251 -30.853 1.00 49.34 96 PRO A O 1
ATOM 753 N N . GLY A 1 97 ? 11.844 -15.970 -29.563 1.00 39.41 97 GLY A N 1
ATOM 754 C CA . GLY A 1 97 ? 10.768 -15.891 -30.551 1.00 39.41 97 GLY A CA 1
ATOM 755 C C . GLY A 1 97 ? 9.424 -15.390 -30.018 1.00 39.41 97 GLY A C 1
ATOM 756 O O . GLY A 1 97 ? 8.665 -16.165 -29.464 1.00 39.41 97 GLY A O 1
ATOM 757 N N . VAL A 1 98 ? 9.131 -14.116 -30.304 1.00 42.75 98 VAL A N 1
ATOM 758 C CA . VAL A 1 98 ? 7.806 -13.559 -30.663 1.00 42.75 98 VAL A CA 1
ATOM 759 C C . VAL A 1 98 ? 6.656 -13.530 -29.622 1.00 42.75 98 VAL A C 1
ATOM 761 O O . VAL A 1 98 ? 6.207 -14.536 -29.098 1.00 42.75 98 VAL A O 1
ATOM 764 N N . SER A 1 99 ? 6.084 -12.319 -29.523 1.00 41.84 99 SER A N 1
ATOM 765 C CA . SER A 1 99 ? 4.706 -11.920 -29.168 1.00 41.84 99 SER A CA 1
ATOM 766 C C . SER A 1 99 ? 4.135 -12.124 -27.764 1.00 41.84 99 SER A C 1
ATOM 768 O O . SER A 1 99 ? 4.032 -13.222 -27.238 1.00 41.84 99 SER A O 1
ATOM 770 N N . SER A 1 100 ? 3.614 -10.994 -27.264 1.00 47.09 100 SER A N 1
ATOM 771 C CA . SER A 1 100 ? 2.460 -10.813 -26.376 1.00 47.09 100 SER A CA 1
ATOM 772 C C . SER A 1 100 ? 1.777 -12.075 -25.864 1.00 47.09 100 SER A C 1
ATOM 774 O O . SER A 1 100 ? 1.176 -12.807 -26.642 1.00 47.09 100 SER A O 1
ATOM 776 N N . THR A 1 101 ? 1.649 -12.190 -24.544 1.00 37.19 101 THR A N 1
ATOM 777 C CA . THR A 1 101 ? 0.343 -12.424 -23.912 1.00 37.19 101 THR A CA 1
ATOM 778 C C . THR A 1 101 ? 0.389 -12.132 -22.413 1.00 37.19 101 THR A C 1
ATOM 780 O O . THR A 1 101 ? 1.381 -12.327 -21.720 1.00 37.19 101 THR A O 1
ATOM 783 N N . VAL A 1 102 ? -0.734 -11.591 -21.956 1.00 50.47 102 VAL A N 1
ATOM 784 C CA . VAL A 1 102 ? -1.127 -11.234 -20.595 1.00 50.47 102 VAL A CA 1
ATOM 785 C C . VAL A 1 102 ? -0.959 -12.417 -19.640 1.00 50.47 102 VAL A C 1
ATOM 787 O O . VAL A 1 102 ? -1.594 -13.437 -19.865 1.00 50.47 102 VAL A O 1
ATOM 790 N N . TYR A 1 103 ? -0.220 -12.265 -18.535 1.00 37.19 103 TYR A N 1
ATOM 791 C CA . TYR A 1 103 ? -0.356 -13.164 -17.382 1.00 37.19 103 TYR A CA 1
ATOM 792 C C . TYR A 1 103 ? -0.305 -12.392 -16.060 1.00 37.19 103 TYR A C 1
ATOM 794 O O . TYR A 1 103 ? 0.670 -11.715 -15.732 1.00 37.19 103 TYR A O 1
ATOM 802 N N . GLY A 1 104 ? -1.427 -12.469 -15.341 1.00 43.88 104 GLY A N 1
ATOM 803 C CA . GLY A 1 104 ? -1.664 -11.846 -14.048 1.00 43.88 104 GLY A CA 1
ATOM 804 C C . GLY A 1 104 ? -0.785 -12.439 -12.953 1.00 43.88 104 GLY A C 1
ATOM 805 O O . GLY A 1 104 ? -0.710 -13.651 -12.762 1.00 43.88 104 GLY A O 1
ATOM 806 N N . SER A 1 105 ? -0.125 -11.556 -12.215 1.00 43.00 105 SER A N 1
ATOM 807 C CA . SER A 1 105 ? 0.705 -11.878 -11.061 1.00 43.00 105 SER A CA 1
ATOM 808 C C . SER A 1 105 ? -0.093 -11.663 -9.768 1.00 43.00 105 SER A C 1
ATOM 810 O O . SER A 1 105 ? 0.090 -10.654 -9.086 1.00 43.00 105 SER A O 1
ATOM 812 N N . ASP A 1 106 ? -0.980 -12.613 -9.456 1.00 43.22 106 ASP A N 1
ATOM 813 C CA . ASP A 1 106 ? -1.811 -12.672 -8.235 1.00 43.22 106 ASP A CA 1
ATOM 814 C C . ASP A 1 106 ? -1.270 -13.642 -7.163 1.00 43.22 106 ASP A C 1
ATOM 816 O O . ASP A 1 106 ? -1.958 -14.006 -6.209 1.00 43.22 106 ASP A O 1
ATOM 820 N N . TYR A 1 107 ? -0.011 -14.061 -7.265 1.00 43.31 107 TYR A N 1
ATOM 821 C CA . TYR A 1 107 ? 0.571 -15.033 -6.341 1.00 43.31 107 TYR A CA 1
ATOM 822 C C . TYR A 1 107 ? 1.630 -14.376 -5.469 1.00 43.31 107 TYR A C 1
ATOM 824 O O . TYR A 1 107 ? 2.780 -14.302 -5.871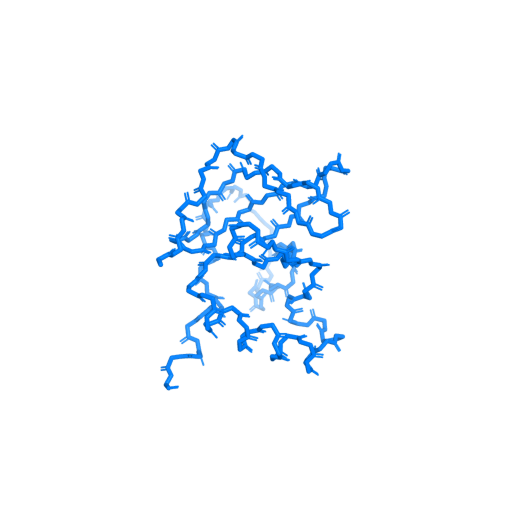 1.00 43.31 107 TYR A O 1
ATOM 832 N N . LEU A 1 108 ? 1.230 -13.876 -4.293 1.00 47.41 108 LEU A N 1
ATOM 833 C CA . LEU A 1 108 ? 2.103 -13.772 -3.103 1.00 47.41 108 LEU A CA 1
ATOM 834 C C . LEU A 1 108 ? 1.368 -13.384 -1.801 1.00 47.41 108 LEU A C 1
ATOM 836 O O . LEU A 1 108 ? 2.007 -13.219 -0.770 1.00 47.41 108 LEU A O 1
ATOM 840 N N . PHE A 1 109 ? 0.032 -13.270 -1.791 1.00 42.53 109 PHE A N 1
ATOM 841 C CA . PHE A 1 109 ? -0.726 -12.981 -0.557 1.00 42.53 109 PHE A CA 1
ATOM 842 C C . PHE A 1 109 ? -1.415 -14.195 0.082 1.00 42.53 109 PHE A C 1
ATOM 844 O O . PHE A 1 109 ? -2.094 -14.043 1.097 1.00 42.53 109 PHE A O 1
ATOM 851 N N . ARG A 1 110 ? -1.244 -15.401 -0.476 1.00 39.34 110 ARG A N 1
ATOM 852 C CA . ARG A 1 110 ? -1.996 -16.590 -0.045 1.00 39.34 110 ARG A CA 1
ATOM 853 C C . ARG A 1 110 ? -1.416 -17.331 1.171 1.00 39.34 110 ARG A C 1
ATOM 855 O O . ARG A 1 110 ? -2.067 -18.252 1.644 1.00 39.34 110 ARG A O 1
ATOM 862 N N . SER A 1 111 ? -0.264 -16.925 1.711 1.00 35.09 111 SER A N 1
ATOM 863 C CA . SER A 1 111 ? 0.448 -17.724 2.731 1.00 35.09 111 SER A CA 1
ATOM 864 C C . SER A 1 111 ? 0.335 -17.234 4.181 1.00 35.09 111 SER A C 1
ATOM 866 O O . SER A 1 111 ? 1.042 -17.747 5.036 1.00 35.09 111 SER A O 1
ATOM 868 N N . LEU A 1 112 ? -0.545 -16.278 4.501 1.00 34.84 112 LEU A N 1
ATOM 869 C CA . LEU A 1 112 ? -0.739 -15.809 5.890 1.00 34.84 112 LEU A CA 1
ATOM 870 C C . LEU A 1 112 ? -2.207 -15.864 6.344 1.00 34.84 112 LEU A C 1
ATOM 872 O O . LEU A 1 112 ? -2.676 -14.992 7.071 1.00 34.84 112 LEU A O 1
ATOM 876 N N . SER A 1 113 ? -2.941 -16.885 5.892 1.00 42.44 113 SER A N 1
ATOM 877 C CA . SER A 1 113 ? -4.26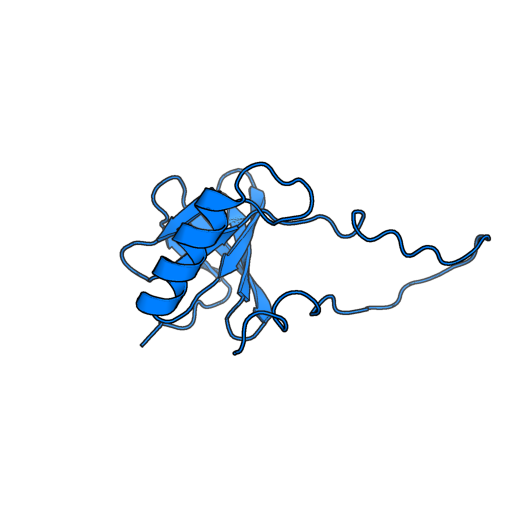1 -17.230 6.429 1.00 42.44 113 SER A CA 1
ATOM 878 C C . SER A 1 113 ? -4.181 -18.560 7.175 1.00 42.44 113 SER A C 1
ATOM 880 O O . SER A 1 113 ? -4.554 -19.598 6.635 1.00 42.44 113 SER A O 1
ATOM 882 N N . ALA A 1 114 ? -3.682 -18.499 8.404 1.00 35.47 114 ALA A N 1
ATOM 883 C CA . ALA A 1 114 ? -4.008 -19.418 9.486 1.00 35.47 114 ALA A CA 1
ATOM 884 C C . ALA A 1 114 ? -4.073 -18.594 10.777 1.00 35.47 114 ALA A C 1
ATOM 886 O O . ALA A 1 114 ? -3.200 -17.705 10.943 1.00 35.47 114 ALA A O 1
#

Solvent-accessible surface area (backbone atoms only — not comparable to full-atom values): 7249 Å² total; per-residue (Å²): 133,57,77,84,83,51,72,76,38,77,44,62,39,80,84,53,49,32,39,28,64,41,82,76,48,102,45,32,27,37,23,30,39,84,84,69,46,68,30,28,38,37,47,44,49,59,74,57,46,54,54,50,49,54,52,42,62,73,54,57,86,45,89,92,48,69,45,73,75,43,41,25,79,92,56,54,33,40,31,28,51,54,80,66,83,74,80,70,69,69,96,68,75,94,80,89,79,86,80,89,80,93,78,87,88,82,83,82,78,82,86,78,85,126

pLDDT: mean 75.48, std 20.55, range [34.84, 94.06]

Foldseek 3Di:
DFDFDDQQDWADWPPFIWHFHADQDRQKTWTATPVRAIKIKGIDPQVVLVVVVVVLVVVAPDPPDWHFDTAGDVGGITITHDDDPVPPPDPDDDDDDDDDDDDRDPPDPPPPDD

Sequence (114 aa):
MALPLRTGQMVKGVRDVYVVAQKLHDQVRRASTTAQKQVVLKCAPESRLQREKEILQEVSGDVFIRQLIDCGKETPFLVLQHFESGALKSPSETSPGVSSTVYGSDYLFRSLSA

Secondary structure (DSSP, 8-state):
------TT-EEE-SS-EEEEEEEEETTEEEEEETT--EEEEEE--HHHHHHHHHHHHHTTT-TTSPPEEEEETTTTEEEEEPPPTTS--------------------SSTT---